Protein AF-A0A6S6RXJ4-F1 (afdb_monomer_lite)

Structure (mmCIF, N/CA/C/O backbone):
data_AF-A0A6S6RXJ4-F1
#
_entry.id   AF-A0A6S6RXJ4-F1
#
loop_
_atom_site.group_PDB
_atom_site.id
_atom_site.type_symbol
_atom_site.label_atom_id
_atom_site.label_alt_id
_atom_site.label_comp_id
_atom_site.label_asym_id
_atom_site.label_entity_id
_atom_site.label_seq_id
_atom_site.pdbx_PDB_ins_code
_atom_site.Cartn_x
_atom_site.Cartn_y
_atom_site.Cartn_z
_atom_site.occupancy
_atom_site.B_iso_or_equiv
_atom_site.auth_seq_id
_atom_site.auth_comp_id
_atom_site.auth_asym_id
_atom_site.auth_atom_id
_atom_site.pdbx_PDB_model_num
ATOM 1 N N . MET A 1 1 ? -24.669 0.246 -2.374 1.00 75.00 1 MET A N 1
ATOM 2 C CA . MET A 1 1 ? -23.188 0.320 -2.411 1.00 75.00 1 MET A CA 1
ATOM 3 C C . MET A 1 1 ? -22.645 -0.771 -1.501 1.00 75.00 1 MET A C 1
ATOM 5 O O . MET A 1 1 ? -23.263 -1.015 -0.474 1.00 75.00 1 MET A O 1
ATOM 9 N N . ALA A 1 2 ? -21.570 -1.466 -1.882 1.00 89.69 2 ALA A N 1
ATOM 10 C CA . ALA A 1 2 ? -20.974 -2.502 -1.034 1.00 89.69 2 ALA A CA 1
ATOM 11 C C . ALA A 1 2 ? -20.053 -1.872 0.027 1.00 89.69 2 ALA A C 1
ATOM 13 O O . ALA A 1 2 ? -19.303 -0.948 -0.286 1.00 89.69 2 ALA A O 1
ATOM 14 N N . ASN A 1 3 ? -20.106 -2.377 1.262 1.00 90.75 3 ASN A N 1
ATOM 15 C CA . ASN A 1 3 ? -19.289 -1.892 2.378 1.00 90.75 3 ASN A CA 1
ATOM 16 C C . ASN A 1 3 ? -17.923 -2.593 2.411 1.00 90.75 3 ASN A C 1
ATOM 18 O O . ASN A 1 3 ? -17.818 -3.787 2.135 1.00 90.75 3 ASN A O 1
ATOM 22 N N . TYR A 1 4 ? -16.874 -1.854 2.776 1.00 94.88 4 TYR A N 1
ATOM 23 C CA . TYR A 1 4 ? -15.524 -2.397 2.935 1.00 94.88 4 TYR A CA 1
ATOM 24 C C . TYR A 1 4 ? -15.331 -3.030 4.322 1.00 94.88 4 TYR A C 1
ATOM 26 O O . TYR A 1 4 ? -15.577 -2.381 5.337 1.00 94.88 4 TYR A O 1
ATOM 34 N N . GLN A 1 5 ? -14.840 -4.273 4.373 1.00 94.88 5 GLN A N 1
ATOM 35 C CA . GLN A 1 5 ? -14.530 -4.976 5.622 1.00 94.88 5 GLN A CA 1
ATOM 36 C C . GLN A 1 5 ? -13.060 -4.757 6.019 1.00 94.88 5 GLN A C 1
ATOM 38 O O . GLN A 1 5 ? -12.151 -5.362 5.449 1.00 94.88 5 GLN A O 1
ATOM 43 N N . HIS A 1 6 ? -12.829 -3.886 7.003 1.00 94.75 6 HIS A N 1
ATOM 44 C CA . HIS A 1 6 ? -11.492 -3.569 7.518 1.00 94.75 6 HIS A CA 1
ATOM 45 C C . HIS A 1 6 ? -10.967 -4.627 8.504 1.00 94.75 6 HIS A C 1
ATOM 47 O O . HIS A 1 6 ? -11.735 -5.364 9.126 1.00 94.75 6 HIS A O 1
ATOM 53 N N . LYS A 1 7 ? -9.649 -4.652 8.740 1.00 94.31 7 LYS A N 1
ATOM 54 C CA . LYS A 1 7 ? -8.984 -5.653 9.602 1.00 94.31 7 LYS A CA 1
ATOM 55 C C . LYS A 1 7 ? -8.702 -5.178 11.031 1.00 94.31 7 LYS A C 1
ATOM 57 O O . LYS A 1 7 ? -8.079 -5.891 11.807 1.00 94.31 7 LYS A O 1
ATOM 62 N N . ARG A 1 8 ? -9.162 -3.979 11.397 1.00 93.38 8 ARG A N 1
ATOM 63 C CA . ARG A 1 8 ? -8.889 -3.328 12.691 1.00 93.38 8 ARG A CA 1
ATOM 64 C C . ARG A 1 8 ? -9.693 -3.847 13.892 1.00 93.38 8 ARG A C 1
ATOM 66 O O . ARG A 1 8 ? -9.497 -3.346 14.994 1.00 93.38 8 ARG A O 1
ATOM 73 N N . GLY A 1 9 ? -10.562 -4.843 13.700 1.00 92.31 9 GLY A N 1
ATOM 74 C CA . GLY A 1 9 ? -11.479 -5.310 14.744 1.00 92.31 9 GLY A CA 1
ATOM 75 C C . GLY A 1 9 ? -12.463 -4.214 15.166 1.00 92.31 9 GLY A C 1
ATOM 76 O O . GLY A 1 9 ? -12.848 -3.382 14.349 1.00 92.31 9 GLY A O 1
ATOM 77 N N . LEU A 1 10 ? -12.868 -4.203 16.438 1.00 94.25 10 LEU A N 1
ATOM 78 C CA . LEU A 1 10 ? -13.759 -3.172 16.978 1.00 94.25 10 LEU A CA 1
ATOM 79 C C . LEU A 1 10 ? -13.006 -1.846 17.163 1.00 94.25 10 LEU A C 1
ATOM 81 O O . LEU A 1 10 ? -12.078 -1.747 17.967 1.00 94.25 10 LEU A O 1
ATOM 85 N N . ILE A 1 11 ? -13.435 -0.812 16.444 1.00 94.62 11 ILE A N 1
ATOM 86 C CA . ILE A 1 11 ? -12.860 0.531 16.535 1.00 94.62 11 ILE A CA 1
ATOM 87 C C . ILE A 1 11 ? -13.491 1.263 17.724 1.00 94.62 11 ILE A C 1
ATOM 89 O O . ILE A 1 11 ? -14.692 1.508 17.730 1.00 94.62 11 ILE A O 1
ATOM 93 N N . LYS A 1 12 ? -12.682 1.633 18.724 1.00 93.31 12 LYS A N 1
ATOM 94 C CA . LYS A 1 12 ? -13.170 2.265 19.968 1.00 93.31 12 LYS A CA 1
ATOM 95 C C . LYS A 1 12 ? -13.07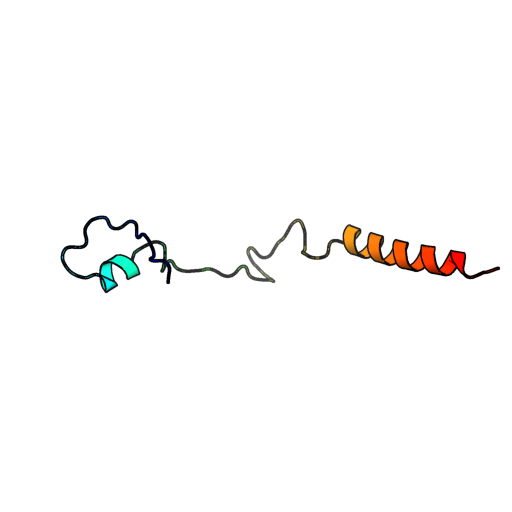0 3.794 19.998 1.00 93.31 12 LYS A C 1
ATOM 97 O O . LYS A 1 12 ? -13.860 4.428 20.680 1.00 93.31 12 LYS A O 1
ATOM 102 N N . LYS A 1 13 ? -12.080 4.378 19.312 1.00 92.69 13 LYS A N 1
ATOM 103 C CA . LYS A 1 13 ? -11.750 5.813 19.415 1.00 92.69 13 LYS A CA 1
ATOM 104 C C . LYS A 1 13 ? -12.051 6.583 18.131 1.00 92.69 13 LYS A C 1
ATOM 106 O O . LYS A 1 13 ? -12.885 7.476 18.143 1.00 92.69 13 LYS A O 1
ATOM 111 N N . SER A 1 14 ? -11.381 6.242 17.028 1.00 95.25 14 SER A N 1
ATOM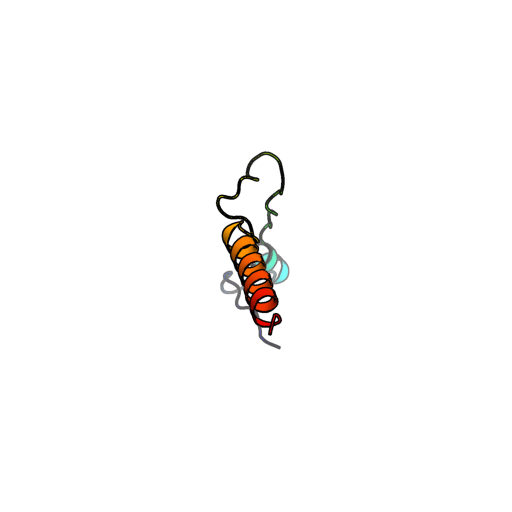 112 C CA . SER A 1 14 ? -11.513 6.952 15.750 1.00 95.25 14 SER A CA 1
ATOM 113 C C . SER A 1 14 ? -11.537 5.987 14.568 1.00 95.25 14 SER A C 1
ATOM 115 O O . SER A 1 14 ? -10.618 5.187 14.386 1.00 95.25 14 SER A O 1
ATOM 117 N N . ALA A 1 15 ? -12.588 6.086 13.750 1.00 93.56 15 ALA A N 1
ATOM 118 C CA . ALA A 1 15 ? -12.741 5.293 12.531 1.00 93.56 15 ALA A CA 1
ATOM 119 C C . ALA A 1 15 ? -11.732 5.685 11.451 1.00 93.56 15 ALA A C 1
ATOM 121 O O . ALA A 1 15 ? -11.119 4.814 10.839 1.00 93.56 15 ALA A O 1
ATOM 122 N N . ILE A 1 16 ? -11.509 6.986 11.258 1.00 94.88 16 ILE A N 1
ATOM 123 C CA . ILE A 1 16 ? -10.594 7.489 10.226 1.00 94.88 16 ILE A CA 1
ATOM 124 C C . ILE A 1 16 ? -9.166 7.037 10.523 1.00 94.88 16 ILE A C 1
ATOM 126 O O . ILE A 1 16 ? -8.500 6.496 9.647 1.00 94.88 16 ILE A O 1
ATOM 130 N N . GLU A 1 17 ? -8.719 7.203 11.768 1.00 95.12 17 GLU A N 1
ATOM 131 C CA . GLU A 1 17 ? -7.373 6.810 12.192 1.00 95.12 17 GLU A CA 1
ATOM 132 C C . GLU A 1 17 ? -7.163 5.297 12.040 1.00 95.12 17 GLU A C 1
ATOM 134 O O . GLU A 1 17 ? -6.150 4.852 11.505 1.00 95.12 17 GLU A O 1
ATOM 139 N N . ALA A 1 18 ? -8.155 4.491 12.429 1.00 96.12 18 ALA A N 1
ATOM 140 C CA . ALA A 1 18 ? -8.084 3.043 12.276 1.00 96.12 18 ALA A CA 1
ATOM 141 C C . ALA A 1 18 ? -7.946 2.624 10.803 1.00 96.12 18 ALA A C 1
ATOM 143 O O . ALA A 1 18 ? -7.082 1.799 10.483 1.00 96.12 18 ALA A O 1
ATOM 144 N N . ILE A 1 19 ? -8.762 3.193 9.908 1.00 95.44 19 ILE A N 1
ATOM 145 C CA . ILE A 1 19 ? -8.713 2.847 8.484 1.00 95.44 19 ILE A CA 1
ATOM 146 C C . ILE A 1 19 ? -7.448 3.409 7.822 1.00 95.44 19 ILE A C 1
ATOM 148 O O . ILE A 1 19 ? -6.867 2.727 6.983 1.00 95.44 19 ILE A O 1
ATOM 152 N N . LEU A 1 20 ? -6.951 4.582 8.222 1.00 95.06 20 LEU A N 1
ATOM 153 C CA . LEU A 1 20 ? -5.710 5.154 7.683 1.00 95.06 20 LEU A CA 1
ATOM 154 C C . LEU A 1 20 ? -4.528 4.184 7.791 1.00 95.06 20 LEU A C 1
ATOM 156 O O . LEU A 1 20 ? -3.721 4.071 6.870 1.00 95.06 20 LEU A O 1
ATOM 160 N N . TYR A 1 21 ? -4.450 3.452 8.898 1.00 94.44 21 TYR A N 1
ATOM 161 C CA . TYR A 1 21 ? -3.410 2.454 9.110 1.00 94.44 21 TYR A CA 1
ATOM 162 C C . TYR A 1 21 ? -3.827 1.028 8.689 1.00 94.44 21 TYR A C 1
ATOM 164 O O . TYR A 1 21 ? -3.097 0.071 8.957 1.00 94.44 21 TYR A O 1
ATOM 172 N N . ASP A 1 22 ? -5.010 0.831 8.108 1.00 95.69 22 ASP A N 1
ATOM 173 C CA . ASP A 1 22 ? -5.450 -0.443 7.528 1.00 95.69 22 ASP A CA 1
ATOM 174 C C . ASP A 1 22 ? -4.788 -0.666 6.144 1.00 95.69 22 ASP A C 1
ATOM 176 O O . ASP A 1 22 ? -4.442 0.304 5.460 1.00 95.69 22 ASP A O 1
ATOM 180 N N . PRO A 1 23 ? -4.596 -1.921 5.673 1.00 96.00 23 PRO A N 1
ATOM 181 C CA . PRO A 1 23 ? -4.022 -2.190 4.352 1.00 96.00 23 PRO A CA 1
ATOM 182 C C . PRO A 1 23 ? -4.721 -1.493 3.179 1.00 96.00 23 PRO A C 1
ATOM 184 O O . PRO A 1 23 ? -4.098 -1.349 2.119 1.00 96.00 23 PRO A O 1
ATOM 187 N N . LEU A 1 24 ? -5.974 -1.056 3.351 1.00 95.75 24 LEU A N 1
ATOM 188 C CA . LEU A 1 24 ? -6.681 -0.229 2.378 1.00 95.75 24 LEU A CA 1
ATOM 189 C C . LEU A 1 24 ? -5.867 1.006 1.948 1.00 95.75 24 LEU A C 1
ATOM 191 O O . LEU A 1 24 ? -5.743 1.264 0.746 1.00 95.75 24 LEU A O 1
ATOM 195 N N . PHE A 1 25 ? -5.259 1.711 2.907 1.00 96.12 25 PHE A N 1
ATOM 196 C CA . PHE A 1 25 ? -4.489 2.942 2.684 1.00 96.12 25 PHE A CA 1
ATOM 197 C C . PHE A 1 25 ? -2.975 2.743 2.822 1.00 96.12 25 PHE A C 1
ATOM 199 O O . PHE A 1 25 ? -2.232 3.643 3.205 1.00 96.12 25 PHE A O 1
ATOM 206 N N . ARG A 1 26 ? -2.475 1.564 2.437 1.00 96.25 26 ARG A N 1
ATOM 207 C CA . ARG A 1 26 ? -1.028 1.326 2.371 1.00 96.25 26 ARG A CA 1
ATOM 208 C C . ARG A 1 26 ? -0.353 2.180 1.297 1.00 96.25 26 ARG A C 1
ATOM 210 O O . ARG A 1 26 ? -0.907 2.414 0.218 1.00 96.25 26 ARG A O 1
ATOM 217 N N . GLN A 1 27 ? 0.916 2.507 1.527 1.00 97.38 27 GLN A N 1
ATOM 218 C CA . GLN A 1 27 ? 1.764 3.103 0.503 1.00 97.38 27 GLN A CA 1
ATOM 219 C C . GLN A 1 27 ? 1.818 2.204 -0.741 1.00 97.38 27 GLN A C 1
ATOM 221 O O . GLN A 1 27 ? 2.097 1.000 -0.672 1.00 97.38 27 GLN A O 1
ATOM 226 N N . ARG A 1 28 ? 1.556 2.800 -1.907 1.00 96.94 28 ARG A N 1
ATOM 227 C CA . ARG A 1 28 ? 1.662 2.123 -3.200 1.00 96.94 28 ARG A CA 1
ATOM 228 C C . ARG A 1 28 ? 2.928 2.580 -3.901 1.00 96.94 28 ARG A C 1
ATOM 230 O O . ARG A 1 28 ? 3.115 3.764 -4.150 1.00 96.94 28 ARG A O 1
ATOM 237 N N . ILE A 1 29 ? 3.771 1.621 -4.260 1.00 95.31 29 ILE A N 1
ATOM 238 C CA . ILE A 1 29 ? 4.981 1.870 -5.039 1.00 95.31 29 ILE A CA 1
ATOM 239 C C . ILE A 1 29 ? 4.699 1.459 -6.481 1.00 95.31 29 ILE A C 1
ATOM 241 O O . ILE A 1 29 ? 4.349 0.309 -6.761 1.00 95.31 29 ILE A O 1
ATOM 245 N N . LYS A 1 30 ? 4.835 2.406 -7.409 1.00 94.62 30 LYS A N 1
ATOM 246 C CA . LYS A 1 30 ? 4.723 2.131 -8.842 1.00 94.62 30 LYS A CA 1
ATOM 247 C C . LYS A 1 30 ? 6.022 1.495 -9.334 1.00 94.62 30 LYS A C 1
ATOM 249 O O . LYS A 1 30 ? 7.101 2.010 -9.062 1.00 94.62 30 LYS A O 1
ATOM 254 N N . LYS A 1 31 ? 5.922 0.415 -10.115 1.00 93.94 31 LYS A N 1
ATOM 255 C CA . LYS A 1 31 ? 7.087 -0.141 -10.818 1.00 93.94 31 LYS A CA 1
ATOM 256 C C . LYS A 1 31 ? 7.594 0.869 -11.847 1.00 93.94 31 LYS A C 1
ATOM 258 O O . LYS A 1 31 ? 6.833 1.331 -12.703 1.00 93.94 31 LYS A O 1
ATOM 263 N N . ASN A 1 32 ? 8.869 1.216 -11.755 1.00 92.94 32 AS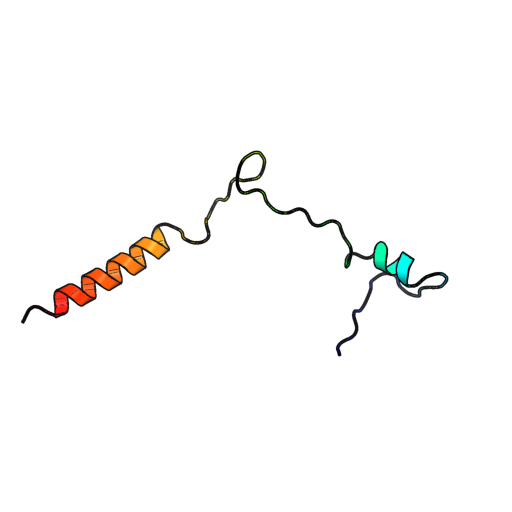N A N 1
ATOM 264 C CA . ASN A 1 32 ? 9.538 2.081 -12.715 1.00 92.94 32 ASN A CA 1
ATOM 265 C C . ASN A 1 32 ? 9.763 1.351 -14.047 1.00 92.94 32 ASN A C 1
ATOM 267 O O . ASN A 1 32 ? 9.954 0.139 -14.094 1.00 92.94 32 ASN A O 1
ATOM 271 N N . LYS A 1 33 ? 9.749 2.107 -15.149 1.00 93.31 33 LYS A N 1
ATOM 272 C CA . LYS A 1 33 ? 10.016 1.570 -16.495 1.00 93.31 33 LYS A CA 1
ATOM 273 C C . LYS A 1 33 ? 11.510 1.506 -16.837 1.00 93.31 33 LYS A C 1
ATOM 275 O O . LYS A 1 33 ? 11.877 0.809 -17.771 1.00 93.31 33 LYS A O 1
ATOM 280 N N . LYS A 1 34 ? 12.360 2.236 -16.105 1.00 94.69 34 LYS A N 1
ATOM 281 C CA . LYS A 1 34 ? 13.816 2.312 -16.312 1.00 94.69 34 LYS A CA 1
ATOM 282 C C . LYS A 1 34 ? 14.540 2.461 -14.969 1.00 94.69 34 LYS A C 1
ATOM 284 O O . LYS A 1 34 ? 13.983 3.050 -14.042 1.00 94.69 34 LYS A O 1
ATOM 289 N N . GLY A 1 35 ? 15.768 1.948 -14.875 1.00 96.38 35 GLY A N 1
ATOM 290 C CA . GLY A 1 35 ? 16.614 2.005 -13.675 1.00 96.38 35 GLY A CA 1
ATOM 291 C C . GLY A 1 35 ? 16.468 0.787 -12.751 1.00 96.38 35 GLY A C 1
ATOM 292 O O . GLY A 1 35 ? 16.084 -0.300 -13.191 1.00 96.38 35 GLY A O 1
ATOM 293 N N . LYS A 1 36 ? 16.777 0.952 -11.458 1.00 95.50 36 LYS A N 1
ATOM 294 C CA . LYS A 1 36 ? 16.755 -0.138 -10.464 1.00 95.50 36 LYS A CA 1
ATOM 295 C C . LYS A 1 36 ? 15.360 -0.752 -10.339 1.00 95.50 36 LYS A C 1
ATOM 297 O O . LYS A 1 36 ? 14.402 -0.032 -10.098 1.00 95.50 36 LYS A O 1
ATOM 302 N N . GLY A 1 37 ? 15.247 -2.072 -10.483 1.00 94.69 37 GLY A N 1
ATOM 303 C CA . GLY A 1 37 ? 13.963 -2.778 -10.367 1.00 94.69 37 GLY A CA 1
ATOM 304 C C . GLY A 1 37 ? 13.047 -2.677 -11.594 1.00 94.69 37 GLY A C 1
ATOM 305 O O . GLY A 1 37 ? 11.916 -3.153 -11.535 1.00 94.69 37 GLY A O 1
ATOM 306 N N . SER A 1 38 ? 13.527 -2.109 -12.708 1.00 95.81 38 SER A N 1
ATOM 307 C CA . SER A 1 38 ? 12.738 -1.973 -13.943 1.00 95.81 38 SER A CA 1
ATOM 308 C C . SER A 1 38 ? 12.753 -3.201 -14.862 1.00 95.81 38 SER A C 1
ATOM 310 O O . SER A 1 38 ? 11.936 -3.278 -15.779 1.00 95.81 38 SER A O 1
ATOM 312 N N . TYR A 1 39 ? 13.652 -4.169 -14.635 1.00 93.94 39 TYR A N 1
ATOM 313 C CA . TYR A 1 39 ? 13.760 -5.369 -15.471 1.00 93.94 39 TYR A CA 1
ATOM 314 C C . TYR A 1 39 ? 12.480 -6.220 -15.414 1.00 93.94 39 TYR A C 1
ATOM 316 O O . TYR A 1 39 ? 11.976 -6.550 -14.339 1.00 93.94 39 TYR A O 1
ATOM 324 N N . GLN A 1 40 ? 11.968 -6.607 -16.586 1.00 93.00 40 GLN A N 1
ATOM 325 C CA . GLN A 1 40 ? 10.787 -7.456 -16.744 1.00 93.00 40 GLN A CA 1
ATOM 326 C C . GLN A 1 40 ? 11.117 -8.628 -17.671 1.00 93.00 40 GLN A C 1
ATOM 328 O O . GLN A 1 40 ? 11.464 -8.420 -18.829 1.00 93.00 40 GLN A O 1
ATOM 333 N N . ARG A 1 41 ? 10.960 -9.867 -17.181 1.00 93.00 41 ARG A N 1
ATOM 334 C CA . ARG A 1 41 ? 11.247 -11.087 -17.962 1.00 93.00 41 ARG A CA 1
ATOM 335 C C . ARG A 1 41 ? 10.358 -11.220 -19.205 1.00 93.00 41 ARG A C 1
ATOM 337 O O . ARG A 1 41 ? 10.811 -11.703 -20.235 1.00 93.00 41 ARG A O 1
ATOM 344 N N . LYS A 1 42 ? 9.088 -10.823 -19.099 1.00 89.81 42 LYS A N 1
ATOM 345 C CA . LYS A 1 42 ? 8.117 -10.811 -20.200 1.00 89.81 42 LYS A CA 1
ATOM 346 C C . LYS A 1 42 ? 7.436 -9.447 -20.224 1.00 89.81 42 LYS A C 1
ATOM 348 O O . LYS A 1 42 ? 6.882 -9.022 -19.212 1.00 89.81 42 LYS A O 1
ATOM 353 N N . ILE A 1 43 ? 7.498 -8.771 -21.366 1.00 88.75 43 ILE A N 1
ATOM 354 C CA . ILE A 1 43 ? 6.797 -7.504 -21.604 1.00 88.75 43 ILE A CA 1
ATOM 355 C C . ILE A 1 43 ? 5.367 -7.769 -22.095 1.00 88.75 43 ILE A C 1
ATOM 357 O O . ILE A 1 43 ? 5.079 -8.855 -22.593 1.00 88.75 43 ILE A O 1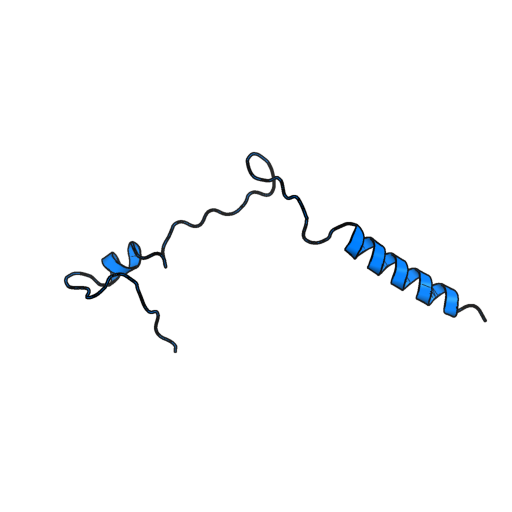
ATOM 361 N N . LYS A 1 44 ? 4.476 -6.771 -21.982 1.00 86.50 44 LYS A N 1
ATOM 362 C CA . LYS A 1 44 ? 3.047 -6.879 -22.351 1.00 86.50 44 LYS A CA 1
ATOM 363 C C . LYS A 1 44 ? 2.823 -7.406 -23.778 1.00 86.50 44 LYS A C 1
ATOM 365 O O . LYS A 1 44 ? 1.910 -8.192 -23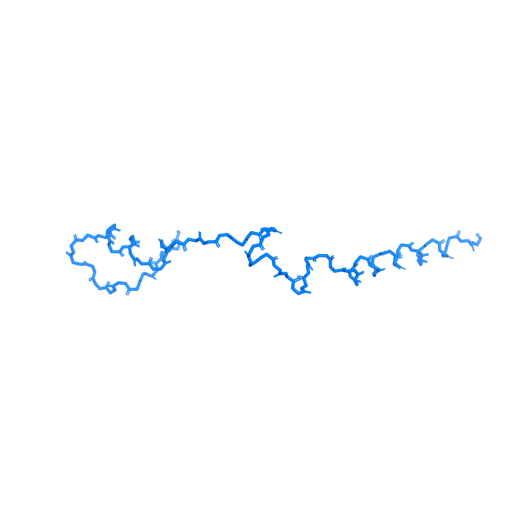.987 1.00 86.50 44 LYS A O 1
ATOM 370 N N . HIS A 1 45 ? 3.660 -6.980 -24.723 1.00 84.62 45 HIS A N 1
ATOM 371 C CA . HIS A 1 45 ? 3.624 -7.399 -26.125 1.00 84.62 45 HIS A CA 1
ATOM 372 C C . HIS A 1 45 ? 4.939 -8.099 -26.465 1.00 84.62 45 HIS A C 1
ATOM 374 O O . HIS A 1 45 ? 5.870 -7.486 -26.986 1.00 84.62 45 HIS A O 1
ATOM 380 N N . SER A 1 46 ? 5.061 -9.368 -26.075 1.00 78.00 46 SER A N 1
ATOM 381 C CA . SER A 1 46 ? 6.234 -10.169 -26.427 1.00 78.00 46 SER A CA 1
ATOM 382 C C . SER A 1 46 ? 6.305 -10.374 -27.943 1.00 78.00 46 SER A C 1
ATOM 384 O O . SER A 1 46 ? 5.279 -10.396 -28.624 1.00 78.00 46 SER A O 1
ATOM 386 N N . LYS A 1 47 ? 7.524 -10.566 -28.468 1.00 71.50 47 LYS A N 1
ATOM 387 C CA . LYS A 1 47 ? 7.761 -10.790 -29.904 1.00 71.50 47 LYS A CA 1
ATOM 388 C C . LYS A 1 47 ? 6.938 -11.943 -30.487 1.00 71.50 47 LYS A C 1
ATOM 390 O O . LYS A 1 47 ? 6.625 -11.915 -31.662 1.00 71.50 47 LYS A O 1
ATOM 395 N N . GLU A 1 48 ? 6.574 -12.921 -29.664 1.00 67.56 48 GLU A N 1
ATOM 396 C CA . GLU A 1 48 ? 5.727 -14.060 -30.032 1.00 67.56 48 GLU A CA 1
ATOM 397 C C . GLU A 1 48 ? 4.267 -13.660 -30.317 1.00 67.56 48 GLU A C 1
ATOM 399 O O . GLU A 1 48 ? 3.632 -14.195 -31.223 1.00 67.56 48 GLU A O 1
ATOM 404 N N . GLN A 1 49 ? 3.728 -12.679 -29.584 1.00 60.47 49 GLN A N 1
ATOM 405 C CA . GLN A 1 49 ? 2.385 -12.156 -29.852 1.00 60.47 49 GLN A CA 1
ATOM 406 C C . GLN A 1 49 ? 2.371 -11.266 -31.095 1.00 60.47 49 GLN A C 1
ATOM 408 O O . GLN A 1 49 ? 1.447 -11.357 -31.904 1.00 60.47 49 GLN A O 1
ATOM 413 N N . THR A 1 50 ? 3.395 -10.424 -31.273 1.00 59.03 50 THR A N 1
ATOM 414 C CA . THR A 1 50 ? 3.511 -9.595 -32.479 1.00 59.03 50 THR A CA 1
ATOM 415 C C . THR A 1 50 ? 3.807 -10.436 -33.718 1.00 59.03 50 THR A C 1
ATOM 417 O O . THR A 1 50 ? 3.187 -10.202 -34.751 1.00 59.03 50 THR A O 1
ATOM 420 N N . SER A 1 51 ? 4.666 -11.456 -33.631 1.00 60.38 51 SER A N 1
ATOM 421 C CA . SER A 1 51 ? 4.951 -12.350 -34.760 1.00 60.38 51 SER A CA 1
ATOM 422 C C . SER A 1 51 ? 3.720 -13.151 -35.184 1.00 60.38 51 SER A C 1
ATOM 424 O O . SER A 1 51 ? 3.468 -13.270 -36.379 1.00 60.38 51 SER A O 1
ATOM 426 N N . ARG A 1 52 ? 2.892 -13.630 -34.245 1.00 59.91 52 ARG A N 1
ATOM 427 C CA . ARG A 1 52 ? 1.645 -14.345 -34.570 1.00 59.91 52 ARG A CA 1
ATOM 428 C C . ARG A 1 52 ? 0.640 -13.474 -35.332 1.00 59.91 52 ARG A C 1
ATOM 430 O O . ARG A 1 52 ? 0.023 -13.964 -36.270 1.00 59.91 52 ARG A O 1
ATOM 437 N N . LEU A 1 53 ? 0.500 -12.198 -34.969 1.00 60.25 53 LEU A N 1
ATOM 438 C CA . LEU A 1 53 ? -0.355 -11.235 -35.680 1.00 60.25 53 LEU A CA 1
ATOM 439 C C . LEU A 1 53 ? 0.167 -10.927 -37.091 1.00 60.25 53 LEU A C 1
ATOM 441 O O . LEU A 1 53 ? -0.607 -10.932 -38.045 1.00 60.25 53 LEU A O 1
ATOM 445 N N . VAL A 1 54 ? 1.482 -10.737 -37.242 1.00 62.69 54 VAL A N 1
ATOM 446 C CA . VAL A 1 54 ? 2.117 -10.522 -38.557 1.00 62.69 54 VAL A CA 1
ATOM 447 C C . VAL A 1 54 ? 1.930 -11.744 -39.467 1.00 62.69 54 VAL A C 1
ATOM 449 O O . VAL A 1 54 ? 1.603 -11.588 -40.641 1.00 62.69 54 VAL A O 1
ATOM 452 N N . MET A 1 55 ? 2.047 -12.958 -38.919 1.00 58.72 55 MET A N 1
ATOM 453 C CA . MET A 1 55 ? 1.847 -14.208 -39.665 1.00 58.72 55 MET A CA 1
ATOM 454 C C . MET A 1 55 ? 0.386 -14.474 -40.057 1.00 58.72 55 MET A C 1
ATOM 456 O O . MET A 1 55 ? 0.140 -15.209 -41.007 1.00 58.72 55 MET A O 1
ATOM 460 N N . LEU A 1 56 ? -0.595 -13.927 -39.334 1.00 61.59 56 LEU A N 1
ATOM 461 C CA . LEU A 1 56 ? -2.010 -14.025 -39.718 1.00 61.59 56 LEU A CA 1
ATOM 462 C C . LEU A 1 56 ? -2.337 -13.073 -40.877 1.00 61.59 56 LEU A C 1
ATOM 464 O O . LEU A 1 56 ? -3.052 -13.460 -41.798 1.00 61.59 56 LEU A O 1
ATOM 468 N N . ASN A 1 57 ? -1.746 -11.875 -40.885 1.00 59.53 57 ASN A N 1
ATOM 469 C CA . ASN A 1 57 ? -1.933 -10.910 -41.971 1.00 59.53 57 ASN A CA 1
ATOM 470 C C . ASN A 1 57 ? -1.314 -11.386 -43.297 1.00 59.53 57 ASN A C 1
ATOM 472 O O . ASN A 1 57 ? -1.913 -11.182 -44.350 1.00 59.53 57 ASN A O 1
ATOM 476 N N . SER A 1 58 ? -0.154 -12.055 -43.269 1.00 59.44 58 SER A N 1
ATOM 477 C CA . SER A 1 58 ? 0.479 -12.582 -44.490 1.00 59.44 58 SER A CA 1
ATOM 478 C C . SER A 1 58 ? -0.264 -13.778 -45.096 1.00 59.44 58 SER A C 1
ATOM 480 O O . SER A 1 58 ? -0.318 -13.909 -46.316 1.00 59.44 58 SER A O 1
ATOM 482 N N . LYS A 1 59 ? -0.888 -14.628 -44.268 1.00 59.97 59 LYS A N 1
ATOM 483 C CA . LYS A 1 59 ? -1.687 -15.774 -44.737 1.00 59.97 59 LYS A CA 1
ATOM 484 C C . LYS A 1 59 ? -2.961 -15.351 -45.464 1.00 59.97 59 LYS A C 1
ATOM 486 O O . LYS A 1 59 ? -3.330 -15.993 -46.439 1.00 59.97 59 LYS A O 1
ATOM 491 N N . ASN A 1 60 ? -3.595 -14.262 -45.031 1.00 59.16 60 ASN A N 1
ATOM 492 C CA . ASN A 1 60 ? -4.789 -13.740 -45.697 1.00 59.16 60 ASN A CA 1
ATOM 493 C C . ASN A 1 60 ? -4.470 -13.096 -47.056 1.00 59.16 60 ASN A C 1
ATOM 495 O O . ASN A 1 60 ? -5.306 -13.137 -47.950 1.00 59.16 60 ASN A O 1
ATOM 499 N N . LEU A 1 61 ? -3.261 -12.550 -47.239 1.00 58.34 61 LEU A N 1
ATOM 500 C CA 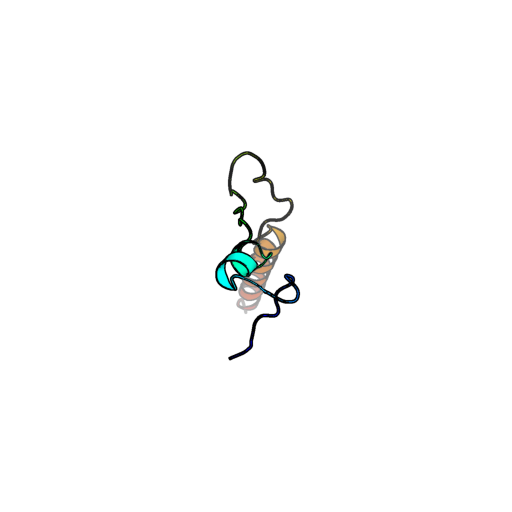. LEU A 1 61 ? -2.837 -11.949 -48.509 1.00 58.34 61 LEU A CA 1
ATOM 501 C C . LEU A 1 61 ? -2.542 -13.002 -49.595 1.00 58.34 61 LEU A C 1
ATOM 503 O O . LEU A 1 61 ? -2.771 -12.749 -50.772 1.00 58.34 61 LEU A O 1
ATOM 507 N N . LEU A 1 62 ? -2.083 -14.195 -49.200 1.00 59.19 62 LEU A N 1
ATOM 508 C CA . LEU A 1 62 ? -1.786 -15.311 -50.112 1.00 59.19 62 LEU A CA 1
ATOM 509 C C . LEU A 1 62 ? -3.035 -16.022 -50.663 1.00 59.19 62 LEU A C 1
ATOM 511 O O . LEU A 1 62 ? -2.921 -16.786 -51.612 1.00 59.19 62 LEU A O 1
ATOM 515 N N . LEU A 1 63 ? -4.217 -15.787 -50.086 1.00 57.91 63 LEU A N 1
ATOM 516 C CA . LEU A 1 63 ? -5.479 -16.405 -50.518 1.00 57.91 63 LEU A CA 1
ATOM 517 C C . LEU A 1 63 ? -6.270 -15.547 -51.525 1.00 57.91 63 LEU A C 1
ATOM 519 O O . LEU A 1 63 ? -7.357 -15.938 -51.935 1.00 57.91 63 LEU A O 1
ATOM 523 N N . LEU A 1 64 ? -5.739 -14.383 -51.918 1.00 52.72 64 LEU A N 1
ATOM 524 C CA . LEU A 1 64 ? -6.377 -13.420 -52.832 1.00 52.72 64 LEU A CA 1
ATOM 525 C C . LEU A 1 64 ? -5.793 -13.443 -54.256 1.00 52.72 64 LEU A C 1
ATOM 527 O O . LEU A 1 64 ? -6.155 -12.608 -55.079 1.00 52.72 64 LEU A O 1
ATOM 531 N N . THR A 1 65 ? -4.896 -14.383 -54.555 1.00 57.28 65 THR A N 1
ATOM 532 C CA . THR A 1 65 ? -4.320 -14.579 -55.890 1.00 57.28 65 THR A CA 1
ATOM 533 C C . THR A 1 65 ? -4.947 -15.803 -56.559 1.00 57.28 65 THR A C 1
ATOM 535 O O . THR A 1 65 ? -4.376 -16.893 -56.523 1.00 57.28 65 THR A O 1
ATOM 538 N N . HIS A 1 66 ? -6.128 -15.618 -57.143 1.00 54.38 66 HIS A N 1
ATOM 539 C CA . HIS A 1 66 ? -6.728 -16.497 -58.147 1.00 54.38 66 HIS A CA 1
ATOM 540 C C . HIS A 1 66 ? -7.307 -15.631 -59.260 1.00 54.38 66 HIS A C 1
ATOM 542 O O . HIS A 1 66 ? -7.926 -14.598 -58.919 1.00 54.38 66 HIS A O 1
#

Radius of gyration: 25.14 Å; chains: 1; bounding box: 40×24×78 Å

Secondary structure (DSSP, 8-state):
-PPP--SS-S-SS-HHHHHHTSGGG---PPPPSSSTT---SS-SS-HHHHHHHHHHHHHHHTTS--

Sequence (66 aa):
MANYQHKRGLIKKSAIEAILYDPLFRQRIKKNKKGKGSYQRKIKHSKEQTSRLVMLNSKNLLLLTH

pLDDT: mean 83.09, std 15.8, range [52.72, 97.38]

Foldseek 3Di:
DDDDDWPQPDDDDDPVVSVCPTPVNDDDDDQDCDDPRNDDPDDPCHPVNVVVVVVVVVVVVVVPDD